Protein AF-A0A0S2C7D1-F1 (afdb_monomer_lite)

Sequence (173 aa):
FVIGHLKGASANWWNHRHFQHHAKPNIFSKDPDVNMLHAFVLGDSQPVEYGKKKLKYMPYNHQHQYFFLIGPPMLIPVYFHIQIMHTMISRRDWVDFAWSMSYYLRYFTMYIPFYGFLGSIVLISFVRFLESHWFVWVTQMNHIPMDIDREKHRDWLSMQLAATCNVEQSAFN

Secondary structure (DSSP, 8-st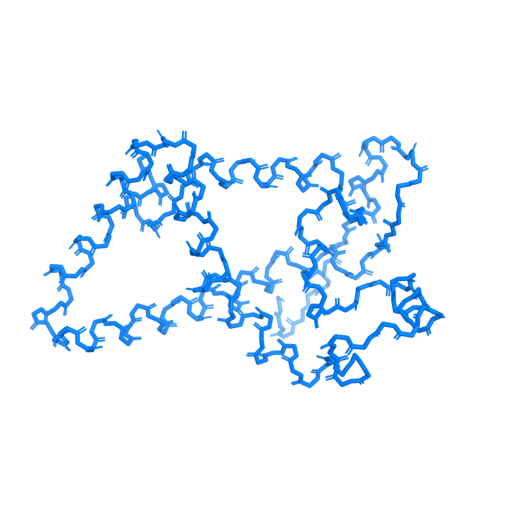ate):
-HHHHHHS--HHHHHHHHHHHHHSTTBTTT-TTS--TTT---TTHHHHHHHHHT--SS-GGGHHHHHHHHHHHHIIIIIIHHHHHHHHHHTT-HHHHHHHHHHHHHHHHHHHHHHHHHHHHHHHHHHHHHHHHHHHHHHHTTTTTS--BS-----HHHHHHHT--PPPP-TT-

Radius of gyration: 18.47 Å; chains: 1; bounding box: 46×35×42 Å

Structure (mmCIF, N/CA/C/O backbone):
data_AF-A0A0S2C7D1-F1
#
_entry.id   AF-A0A0S2C7D1-F1
#
loop_
_atom_site.group_PDB
_atom_site.id
_atom_site.type_symbol
_atom_site.label_atom_id
_atom_site.label_alt_id
_atom_site.label_comp_id
_atom_site.label_asym_id
_atom_site.label_entity_id
_atom_site.label_seq_id
_atom_site.pdbx_PDB_ins_code
_atom_site.Cartn_x
_atom_site.Cartn_y
_atom_site.Cartn_z
_atom_site.occupancy
_atom_site.B_iso_or_equiv
_atom_site.auth_seq_id
_atom_site.auth_comp_id
_atom_site.auth_asym_id
_atom_site.auth_atom_id
_atom_site.pdbx_PDB_model_num
ATOM 1 N N . PHE A 1 1 ? 0.447 10.156 16.649 1.00 88.69 1 PHE A N 1
ATOM 2 C CA . PHE A 1 1 ? -0.966 10.258 17.078 1.00 88.69 1 PHE A CA 1
ATOM 3 C C . PHE A 1 1 ? -1.946 10.083 15.917 1.00 88.69 1 PHE A C 1
ATOM 5 O O . PHE A 1 1 ? -2.545 9.025 15.861 1.00 88.69 1 PHE A O 1
ATOM 12 N N . VAL A 1 2 ? -2.088 11.038 14.981 1.00 94.06 2 VAL A N 1
ATOM 13 C CA . VAL A 1 2 ? -3.166 11.056 13.956 1.00 94.06 2 VAL A CA 1
ATOM 14 C C . VAL A 1 2 ? -3.318 9.732 13.190 1.00 94.06 2 VAL A C 1
ATOM 16 O O . VAL A 1 2 ? -4.343 9.072 13.319 1.00 94.06 2 VAL A O 1
ATOM 19 N N . ILE A 1 3 ? -2.296 9.297 12.447 1.00 94.06 3 ILE A N 1
ATOM 20 C CA . ILE A 1 3 ? -2.362 8.051 11.659 1.00 94.06 3 ILE A CA 1
ATOM 21 C C . ILE A 1 3 ? -2.488 6.789 12.535 1.00 94.06 3 ILE A C 1
ATOM 23 O O . ILE A 1 3 ? -3.226 5.867 12.193 1.00 94.06 3 ILE A O 1
ATOM 27 N N . GLY A 1 4 ? -1.849 6.775 13.707 1.00 95.50 4 GLY A N 1
ATOM 28 C CA . GLY A 1 4 ? -1.942 5.670 14.664 1.00 95.50 4 GLY A CA 1
ATOM 29 C C . GLY A 1 4 ? -3.346 5.512 15.229 1.00 95.50 4 GLY A C 1
ATOM 30 O O . GLY A 1 4 ? -3.978 4.482 15.034 1.00 95.50 4 GLY A O 1
ATOM 31 N N . HIS A 1 5 ? -3.866 6.556 15.867 1.00 96.12 5 HIS A N 1
ATOM 32 C CA . HIS A 1 5 ? -5.141 6.519 16.577 1.00 96.12 5 HIS A CA 1
ATOM 33 C C . HIS A 1 5 ? -6.359 6.511 15.640 1.00 96.12 5 HIS A C 1
ATOM 35 O O . HIS A 1 5 ? -7.379 5.899 15.955 1.00 96.12 5 HIS A O 1
ATOM 41 N N . LEU A 1 6 ? -6.279 7.175 14.480 1.00 95.25 6 LEU A N 1
ATOM 42 C CA . LEU A 1 6 ? -7.416 7.269 13.558 1.00 95.25 6 LEU A CA 1
ATOM 43 C C . LEU A 1 6 ? -7.440 6.167 12.498 1.00 95.25 6 LEU A C 1
ATOM 45 O O . LEU A 1 6 ? -8.529 5.815 12.051 1.00 95.25 6 LEU A O 1
ATOM 49 N N . LYS A 1 7 ? -6.282 5.612 12.114 1.00 94.25 7 LYS A N 1
ATOM 50 C CA . LYS A 1 7 ? -6.179 4.616 11.034 1.00 94.25 7 LYS A CA 1
ATOM 51 C C . LYS A 1 7 ? -5.584 3.276 11.472 1.00 94.25 7 LYS A C 1
ATOM 53 O O . LYS A 1 7 ? -5.738 2.311 10.728 1.00 94.25 7 LYS A O 1
ATOM 58 N N . GLY A 1 8 ? -4.965 3.175 12.649 1.00 95.25 8 GLY A N 1
ATOM 59 C CA . GLY A 1 8 ? -4.334 1.933 13.107 1.00 95.25 8 GLY A CA 1
ATOM 60 C C . GLY A 1 8 ? -3.022 1.620 12.383 1.00 95.25 8 GLY A C 1
ATOM 61 O O . GLY A 1 8 ? -2.684 0.449 12.215 1.00 95.25 8 GLY A O 1
ATOM 62 N N . ALA A 1 9 ? -2.312 2.649 11.903 1.00 95.62 9 ALA A N 1
ATOM 63 C CA . ALA A 1 9 ? -1.068 2.520 11.138 1.00 95.62 9 ALA A CA 1
ATOM 64 C C . ALA A 1 9 ? 0.080 3.351 11.744 1.00 95.62 9 ALA A C 1
ATOM 66 O O . ALA A 1 9 ? -0.152 4.288 12.504 1.00 95.62 9 ALA A O 1
ATOM 67 N N . SER A 1 10 ? 1.329 3.022 11.407 1.00 96.75 10 SER A N 1
ATOM 68 C CA . SER A 1 10 ? 2.516 3.736 11.905 1.00 96.75 10 SER A CA 1
ATOM 69 C C . SER A 1 10 ? 2.902 4.902 10.994 1.00 96.75 10 SER A C 1
ATOM 71 O O . SER A 1 10 ? 3.014 4.737 9.777 1.00 96.75 10 SER A O 1
ATOM 73 N N . ALA A 1 11 ? 3.155 6.070 11.595 1.00 95.44 11 ALA A N 1
ATOM 74 C CA . ALA A 1 11 ? 3.684 7.234 10.885 1.00 95.44 11 ALA A CA 1
ATOM 75 C C . ALA A 1 11 ? 5.127 6.983 10.445 1.00 95.44 11 ALA A C 1
ATOM 77 O O . ALA A 1 11 ? 5.489 7.283 9.309 1.00 95.44 11 ALA A O 1
ATOM 78 N N . ASN A 1 12 ? 5.932 6.393 11.334 1.00 95.50 12 ASN A N 1
ATOM 79 C CA . ASN A 1 12 ? 7.332 6.084 11.061 1.00 95.50 12 ASN A CA 1
ATOM 80 C C . ASN A 1 12 ? 7.472 5.097 9.900 1.00 95.50 12 ASN A C 1
ATOM 82 O O . ASN A 1 12 ? 8.266 5.330 8.989 1.00 95.50 12 ASN A O 1
ATOM 86 N N . TRP A 1 13 ? 6.675 4.023 9.897 1.00 96.56 13 TRP A N 1
ATOM 87 C CA . TRP A 1 13 ? 6.667 3.052 8.803 1.00 96.56 13 TRP A CA 1
ATOM 88 C C . TRP A 1 13 ? 6.243 3.692 7.478 1.00 96.56 13 TRP A C 1
ATOM 90 O O . TRP A 1 13 ? 6.923 3.499 6.469 1.00 96.56 13 TRP A O 1
ATOM 100 N N . TRP A 1 14 ? 5.161 4.482 7.489 1.00 96.00 14 TRP A N 1
ATOM 101 C CA . TRP A 1 14 ? 4.659 5.150 6.288 1.00 96.00 14 TRP A CA 1
ATOM 102 C C . TRP A 1 14 ? 5.703 6.098 5.701 1.00 96.00 14 TRP A C 1
ATOM 104 O O . TRP A 1 14 ? 6.060 5.963 4.535 1.00 96.00 14 TRP A O 1
ATOM 114 N N . ASN A 1 15 ? 6.252 6.996 6.522 1.00 96.00 15 ASN A N 1
ATOM 115 C CA . ASN A 1 15 ? 7.272 7.947 6.091 1.00 96.00 15 ASN A CA 1
ATOM 116 C C . ASN A 1 15 ? 8.507 7.227 5.547 1.00 96.00 15 ASN A C 1
ATOM 118 O O . ASN A 1 15 ? 9.013 7.589 4.493 1.00 96.00 15 ASN A O 1
ATOM 122 N N . HIS A 1 16 ? 8.969 6.170 6.219 1.00 95.50 16 HIS A N 1
ATOM 123 C CA . HIS A 1 16 ? 10.121 5.400 5.760 1.00 95.50 16 HIS A CA 1
ATOM 124 C C . HIS A 1 16 ? 9.905 4.791 4.369 1.00 95.50 16 HIS A C 1
ATOM 126 O O . HIS A 1 16 ? 10.736 4.992 3.486 1.00 95.50 16 HIS A O 1
ATOM 132 N N . ARG A 1 17 ? 8.790 4.078 4.164 1.00 95.06 17 ARG A N 1
ATOM 133 C CA . ARG A 1 17 ? 8.453 3.463 2.871 1.00 95.06 17 ARG A CA 1
ATOM 134 C C . ARG A 1 17 ? 8.258 4.523 1.787 1.00 95.06 17 ARG A C 1
ATOM 136 O O . ARG A 1 17 ? 8.826 4.410 0.708 1.00 95.06 17 ARG A O 1
ATOM 143 N N . HIS A 1 18 ? 7.491 5.565 2.087 1.00 95.31 18 HIS A N 1
ATOM 144 C CA . HIS A 1 18 ? 7.160 6.613 1.129 1.00 95.31 18 HIS A CA 1
ATOM 145 C C . HIS A 1 18 ? 8.398 7.416 0.702 1.00 95.31 18 HIS A C 1
ATOM 147 O O . HIS A 1 18 ? 8.591 7.685 -0.482 1.00 95.31 18 HIS A O 1
ATOM 153 N N . PHE A 1 19 ? 9.301 7.732 1.636 1.00 96.94 19 PHE A N 1
ATOM 154 C CA . PHE A 1 19 ? 10.574 8.372 1.300 1.00 96.94 19 PHE A CA 1
ATOM 155 C C . PHE A 1 19 ? 11.490 7.458 0.485 1.00 96.94 19 PHE A C 1
ATOM 157 O O . PHE A 1 19 ? 12.204 7.953 -0.380 1.00 96.94 19 PHE A O 1
ATOM 164 N N . GLN A 1 20 ? 11.470 6.141 0.715 1.00 95.69 20 GLN A N 1
ATOM 165 C CA . GLN A 1 20 ? 12.216 5.197 -0.124 1.00 95.69 20 GLN A CA 1
ATOM 166 C C . GLN A 1 20 ? 11.698 5.179 -1.563 1.00 95.69 20 GLN A C 1
ATOM 168 O O . GLN A 1 20 ? 12.506 5.279 -2.486 1.00 95.69 20 GLN A O 1
ATOM 173 N N . HIS A 1 21 ? 10.377 5.127 -1.745 1.00 95.50 21 HIS A N 1
ATOM 174 C CA . HIS A 1 21 ? 9.748 5.228 -3.061 1.00 95.50 21 HIS A CA 1
ATOM 175 C C . HIS A 1 21 ? 10.178 6.519 -3.780 1.00 95.50 21 HIS A C 1
ATOM 177 O O . HIS A 1 21 ? 10.757 6.466 -4.863 1.00 95.50 21 HIS A O 1
ATOM 183 N N . HIS A 1 22 ? 10.048 7.681 -3.132 1.00 94.62 22 HIS A N 1
ATOM 184 C CA . HIS A 1 22 ? 10.434 8.961 -3.742 1.00 94.62 22 HIS A CA 1
ATOM 185 C C . HIS A 1 22 ? 11.946 9.201 -3.846 1.00 94.62 22 HIS A C 1
ATOM 187 O O . HIS A 1 22 ? 12.376 10.087 -4.584 1.00 94.62 22 HIS A O 1
ATOM 193 N N . ALA A 1 23 ? 12.787 8.428 -3.160 1.00 95.88 23 ALA A N 1
ATOM 194 C CA . ALA A 1 23 ? 14.233 8.521 -3.335 1.00 95.88 23 ALA A CA 1
ATOM 195 C C . ALA A 1 23 ? 14.677 7.948 -4.690 1.00 95.88 23 ALA A C 1
ATOM 197 O O . ALA A 1 23 ? 15.557 8.519 -5.340 1.00 95.88 23 ALA A O 1
ATOM 198 N N . LYS A 1 24 ? 14.092 6.819 -5.111 1.00 95.56 24 LYS A N 1
ATOM 199 C CA . LYS A 1 24 ? 14.467 6.091 -6.333 1.00 95.56 24 LYS A CA 1
ATOM 200 C C . LYS A 1 24 ? 13.247 5.401 -6.975 1.00 95.56 24 LYS A C 1
ATOM 202 O O . LYS A 1 24 ? 13.251 4.173 -7.025 1.00 95.56 24 LYS A O 1
ATOM 207 N N . PRO A 1 25 ? 12.247 6.151 -7.475 1.00 95.25 25 PRO A N 1
ATOM 208 C CA . PRO A 1 25 ? 10.998 5.574 -7.978 1.00 95.25 25 PRO A CA 1
ATOM 209 C C . PRO A 1 25 ? 11.228 4.692 -9.208 1.00 95.25 25 PRO A C 1
ATOM 211 O O . PRO A 1 25 ? 12.153 4.939 -9.985 1.00 95.25 25 PRO A O 1
ATOM 214 N N . ASN A 1 26 ? 10.388 3.671 -9.377 1.00 95.69 26 ASN A N 1
ATOM 215 C CA . ASN A 1 26 ? 10.389 2.714 -10.486 1.00 95.69 26 ASN A CA 1
ATOM 216 C C . ASN A 1 26 ? 11.725 1.980 -10.725 1.00 95.69 26 ASN A C 1
ATOM 218 O O . ASN A 1 26 ? 11.973 1.448 -11.809 1.00 95.69 26 ASN A O 1
ATOM 222 N N . ILE A 1 27 ? 12.592 1.901 -9.711 1.00 96.06 27 ILE A N 1
ATOM 223 C CA . ILE A 1 27 ? 13.837 1.133 -9.795 1.00 96.06 27 ILE A CA 1
ATOM 224 C C . ILE A 1 27 ? 13.710 -0.183 -9.036 1.00 96.06 27 ILE A C 1
ATOM 226 O O . ILE A 1 27 ? 13.540 -0.196 -7.812 1.00 96.06 27 ILE A O 1
ATOM 230 N N . PHE A 1 28 ? 13.890 -1.306 -9.739 1.00 95.25 28 PHE A N 1
ATOM 231 C CA . PHE A 1 28 ? 13.871 -2.628 -9.112 1.00 95.25 28 PHE A CA 1
ATOM 232 C C . PHE A 1 28 ? 14.845 -2.717 -7.931 1.00 95.25 28 PHE A C 1
ATOM 234 O O . PHE A 1 28 ? 15.975 -2.224 -7.982 1.00 95.25 28 PHE A O 1
ATOM 241 N N . SER A 1 29 ? 14.397 -3.383 -6.864 1.00 92.12 29 SER A N 1
ATOM 242 C CA . SER A 1 29 ? 15.123 -3.575 -5.599 1.00 92.12 29 SER A CA 1
ATOM 243 C C . SER A 1 29 ? 15.392 -2.308 -4.775 1.00 92.12 29 SER A C 1
ATOM 245 O O . SER A 1 29 ? 15.917 -2.434 -3.670 1.00 92.12 29 SER A O 1
ATOM 247 N N . LYS A 1 30 ? 15.053 -1.110 -5.271 1.00 94.94 30 LYS A N 1
ATOM 248 C CA . LYS A 1 30 ? 15.200 0.157 -4.533 1.00 94.94 30 LYS A CA 1
ATOM 249 C C . LYS A 1 30 ? 13.855 0.770 -4.176 1.00 94.94 30 LYS A C 1
ATOM 251 O O . LYS A 1 30 ? 13.685 1.219 -3.048 1.00 94.94 30 LYS A O 1
ATOM 256 N N . ASP A 1 31 ? 12.923 0.757 -5.121 1.00 95.81 31 ASP A N 1
ATOM 257 C CA . ASP A 1 31 ? 11.556 1.199 -4.902 1.00 95.81 31 ASP A CA 1
ATOM 258 C C . ASP A 1 31 ? 10.718 0.045 -4.314 1.00 95.81 31 ASP A C 1
ATOM 260 O O . ASP A 1 31 ? 10.587 -1.010 -4.952 1.00 95.81 31 ASP A O 1
ATOM 264 N N . PRO A 1 32 ? 10.178 0.198 -3.089 1.00 94.56 32 PRO A N 1
ATOM 265 C CA . PRO A 1 32 ? 9.352 -0.826 -2.461 1.00 94.56 32 PRO A CA 1
ATOM 266 C C . PRO A 1 32 ? 8.014 -1.059 -3.176 1.00 94.56 32 PRO A C 1
ATOM 268 O O . PRO A 1 32 ? 7.426 -2.123 -2.976 1.00 94.56 32 PRO A O 1
ATOM 271 N N . ASP A 1 33 ? 7.540 -0.115 -3.992 1.00 93.81 33 ASP A N 1
ATOM 272 C CA . ASP A 1 33 ? 6.213 -0.177 -4.612 1.00 93.81 33 ASP A CA 1
ATOM 273 C C . ASP A 1 33 ? 6.215 -0.974 -5.929 1.00 93.81 33 ASP A C 1
ATOM 275 O O . ASP A 1 33 ? 5.190 -1.518 -6.322 1.00 93.81 33 ASP A O 1
ATOM 279 N N . VAL A 1 34 ? 7.386 -1.179 -6.548 1.00 94.31 34 VAL A N 1
ATOM 280 C CA . VAL A 1 34 ? 7.559 -2.073 -7.716 1.00 94.31 34 VAL A CA 1
ATOM 281 C C . VAL A 1 34 ? 8.212 -3.417 -7.359 1.00 94.31 34 VAL A C 1
ATOM 283 O O . VAL A 1 34 ? 8.514 -4.237 -8.232 1.00 94.31 34 VAL A O 1
ATOM 286 N N . ASN A 1 35 ? 8.443 -3.678 -6.067 1.00 91.25 35 ASN A N 1
ATOM 287 C CA . ASN A 1 35 ? 9.014 -4.934 -5.582 1.00 91.25 35 ASN A CA 1
ATOM 288 C C . ASN A 1 35 ? 7.922 -5.911 -5.108 1.00 91.25 35 ASN A C 1
ATOM 290 O O . ASN A 1 35 ? 7.633 -6.045 -3.920 1.00 91.25 35 ASN A O 1
ATOM 294 N N . MET A 1 36 ? 7.336 -6.634 -6.063 1.00 90.88 36 MET A N 1
ATOM 295 C CA . MET A 1 36 ? 6.097 -7.406 -5.883 1.00 90.88 36 MET A CA 1
ATOM 296 C C . MET A 1 36 ? 6.257 -8.793 -5.235 1.00 90.88 36 MET A C 1
ATOM 298 O O . MET A 1 36 ? 5.413 -9.661 -5.450 1.00 90.88 36 MET A O 1
ATOM 302 N N . LEU A 1 37 ? 7.336 -9.054 -4.484 1.00 89.00 37 LEU A N 1
ATOM 303 C CA . LEU A 1 37 ? 7.590 -10.344 -3.808 1.00 89.00 37 LEU A CA 1
ATOM 304 C C . LEU A 1 37 ? 7.394 -11.585 -4.707 1.00 89.00 37 LEU A C 1
ATOM 306 O O . LEU A 1 37 ? 6.861 -12.603 -4.272 1.00 89.00 37 LEU A O 1
ATOM 310 N N . HIS A 1 38 ? 7.785 -11.492 -5.980 1.00 92.44 38 HIS A N 1
ATOM 311 C CA . HIS A 1 38 ? 7.576 -12.522 -7.011 1.00 92.44 38 HIS A CA 1
ATOM 312 C C . HIS A 1 38 ? 6.109 -12.855 -7.350 1.00 92.44 38 HIS A C 1
ATOM 314 O O . HIS A 1 38 ? 5.887 -13.719 -8.200 1.00 92.44 38 HIS A O 1
ATOM 320 N N . ALA A 1 39 ? 5.115 -12.184 -6.753 1.00 93.62 39 ALA A N 1
ATOM 321 C CA . ALA A 1 39 ? 3.697 -12.389 -7.059 1.00 93.62 39 ALA A CA 1
ATOM 322 C C . ALA A 1 39 ? 3.335 -11.893 -8.470 1.00 93.62 39 ALA A C 1
ATOM 324 O O . ALA A 1 39 ? 2.534 -12.513 -9.176 1.00 93.62 39 ALA A O 1
ATOM 325 N N . PHE A 1 40 ? 3.981 -10.806 -8.892 1.00 94.81 40 PHE A N 1
ATOM 326 C CA . PHE A 1 40 ? 3.806 -10.171 -10.194 1.00 94.81 40 PHE A CA 1
ATOM 327 C C . PHE A 1 40 ? 5.159 -9.893 -10.837 1.00 94.81 40 PHE A C 1
ATOM 329 O O . PHE A 1 40 ? 6.164 -9.735 -10.137 1.00 94.81 40 PHE A O 1
ATOM 336 N N . VAL A 1 41 ? 5.158 -9.821 -12.166 1.00 95.56 41 VAL A N 1
ATOM 337 C CA . VAL A 1 41 ? 6.281 -9.288 -12.939 1.00 95.56 41 VAL A CA 1
ATOM 338 C C . VAL A 1 41 ? 5.846 -7.978 -13.589 1.00 95.56 41 VAL A C 1
ATOM 340 O O . VAL A 1 41 ? 4.804 -7.935 -14.243 1.00 95.56 41 VAL A O 1
ATOM 343 N N . LEU A 1 42 ? 6.620 -6.916 -13.371 1.00 95.25 42 LEU A N 1
ATOM 344 C CA . LEU A 1 42 ? 6.303 -5.546 -13.783 1.00 95.25 42 LEU A CA 1
ATOM 345 C C . LEU A 1 42 ? 7.264 -5.032 -14.860 1.00 95.25 42 LEU A C 1
ATOM 347 O O .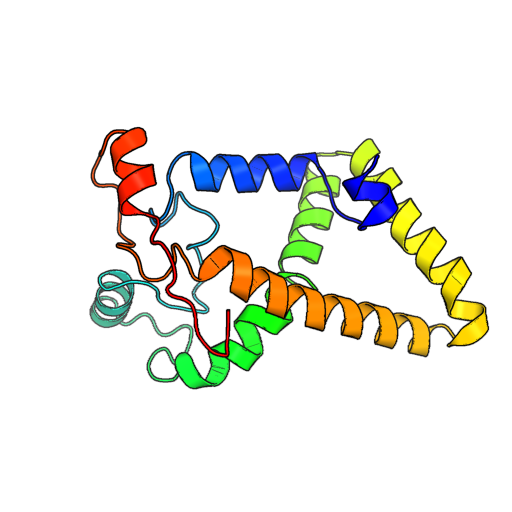 LEU A 1 42 ? 8.409 -5.480 -14.941 1.00 95.25 42 LEU A O 1
ATOM 351 N N . GLY A 1 43 ? 6.802 -4.058 -15.646 1.00 94.25 43 GLY A N 1
ATOM 352 C CA . GLY A 1 43 ? 7.570 -3.455 -16.736 1.00 94.25 43 GLY A CA 1
ATOM 353 C C . GLY A 1 43 ? 7.958 -4.451 -17.833 1.00 94.25 43 GLY A C 1
ATOM 354 O O . GLY A 1 43 ? 7.515 -5.602 -17.854 1.00 94.25 43 GLY A O 1
ATOM 355 N N . ASP A 1 44 ? 8.829 -4.011 -18.737 1.00 94.56 44 ASP A N 1
ATOM 356 C CA . ASP A 1 44 ? 9.231 -4.818 -19.894 1.00 94.56 44 ASP A CA 1
ATOM 357 C C . ASP A 1 44 ? 10.430 -5.731 -19.596 1.00 94.56 44 ASP A C 1
ATOM 359 O O . ASP A 1 44 ? 10.567 -6.811 -20.178 1.00 94.56 44 ASP A O 1
ATOM 363 N N . SER A 1 45 ? 11.314 -5.337 -18.671 1.00 94.31 45 SER A N 1
ATOM 364 C CA . SER A 1 45 ? 12.573 -6.056 -18.441 1.00 94.31 45 SER A CA 1
ATOM 365 C C . SER A 1 45 ? 12.429 -7.259 -17.498 1.00 94.31 45 SER A C 1
ATOM 367 O O . SER A 1 45 ? 13.023 -8.315 -17.750 1.00 94.31 45 SER A O 1
ATOM 369 N N . GLN A 1 46 ? 11.606 -7.163 -16.447 1.00 95.31 46 GLN A N 1
ATOM 370 C CA . GLN A 1 46 ? 11.460 -8.230 -15.447 1.00 95.31 46 GLN A CA 1
ATOM 371 C C . GLN A 1 46 ? 10.808 -9.514 -15.993 1.00 95.31 46 GLN A C 1
ATOM 373 O O . GLN A 1 46 ? 11.353 -10.591 -15.723 1.00 95.31 46 GLN A O 1
ATOM 378 N N . PRO A 1 47 ? 9.717 -9.475 -16.788 1.00 95.19 47 PRO A N 1
ATOM 379 C CA . PRO A 1 47 ? 9.133 -10.689 -17.364 1.00 95.19 47 PRO A CA 1
ATOM 380 C C . PRO A 1 47 ? 10.126 -11.446 -18.259 1.00 95.19 47 PRO A C 1
ATOM 382 O O . PRO A 1 47 ? 10.225 -12.675 -18.189 1.00 95.19 47 PRO A O 1
ATOM 385 N N . VAL A 1 48 ? 10.922 -10.718 -19.053 1.00 95.62 48 VAL A N 1
ATOM 386 C CA . VAL A 1 48 ? 11.968 -11.294 -19.913 1.00 95.62 48 VAL A CA 1
ATOM 387 C C . VAL A 1 48 ? 13.072 -11.938 -19.076 1.00 95.62 48 VAL A C 1
ATOM 389 O O . VAL A 1 48 ? 13.515 -13.047 -19.386 1.00 95.62 48 VAL A O 1
ATOM 392 N N . GLU A 1 49 ? 13.515 -11.277 -18.002 1.00 95.00 49 GLU A N 1
ATOM 393 C CA . GLU A 1 49 ? 14.512 -11.829 -17.082 1.00 95.00 49 GLU A CA 1
ATOM 394 C C . GLU A 1 49 ? 14.026 -13.142 -16.449 1.00 95.00 49 GLU A C 1
ATOM 396 O O . GLU A 1 49 ? 14.762 -14.133 -16.445 1.00 95.00 49 GLU A O 1
ATOM 401 N N . TYR A 1 50 ? 12.784 -13.173 -15.960 1.00 96.19 50 TYR A N 1
ATOM 402 C CA . TYR A 1 50 ? 12.190 -14.366 -15.351 1.00 96.19 50 TYR A CA 1
ATOM 403 C C . TYR A 1 50 ? 12.067 -15.505 -16.361 1.00 96.19 50 TYR A C 1
ATOM 405 O O . TYR A 1 50 ? 12.416 -16.643 -16.040 1.00 96.19 50 TYR A O 1
ATOM 413 N N . GLY A 1 51 ? 11.656 -15.198 -17.597 1.00 95.81 51 GLY A N 1
ATOM 414 C CA . GLY A 1 51 ? 11.594 -16.160 -18.695 1.00 95.81 51 GLY A CA 1
ATOM 415 C C . GLY A 1 51 ? 12.959 -16.768 -19.024 1.00 95.81 51 GLY A C 1
ATOM 416 O O . GLY A 1 51 ? 13.100 -17.992 -19.044 1.00 95.81 51 GLY A O 1
ATOM 417 N N . LYS A 1 52 ? 13.995 -15.933 -19.199 1.00 97.38 52 LYS A N 1
ATOM 418 C CA . LYS A 1 52 ? 15.373 -16.387 -19.474 1.00 97.3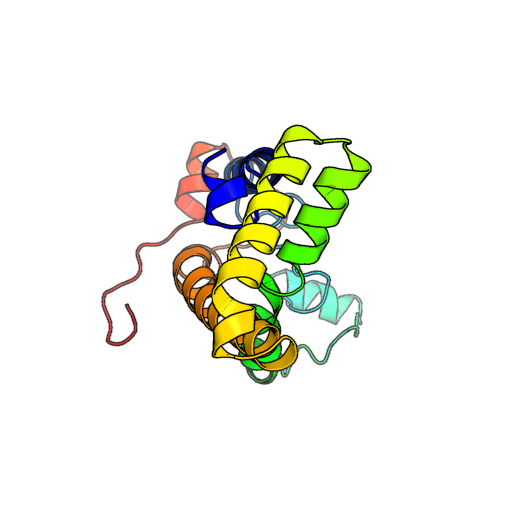8 52 LYS A CA 1
ATOM 419 C C . LYS A 1 52 ? 15.935 -17.251 -18.345 1.00 97.38 52 LYS A C 1
ATOM 421 O O . LYS A 1 52 ? 16.553 -18.279 -18.608 1.00 97.38 52 LYS A O 1
ATOM 426 N N . LYS A 1 53 ? 15.693 -16.855 -17.093 1.00 97.00 53 LYS A N 1
ATOM 427 C CA . LYS A 1 53 ? 16.126 -17.592 -15.895 1.00 97.00 53 LYS A CA 1
ATOM 428 C C . LYS A 1 53 ? 15.235 -18.789 -15.551 1.00 97.00 53 LYS A C 1
ATOM 430 O O . LYS A 1 53 ? 15.555 -19.522 -14.621 1.00 97.00 53 LYS A O 1
ATOM 435 N N . LYS A 1 54 ? 14.134 -18.997 -16.283 1.00 95.38 54 LYS A N 1
ATOM 436 C CA . LYS A 1 54 ? 13.127 -20.037 -16.023 1.00 95.38 54 LYS A CA 1
ATOM 437 C C . LYS A 1 54 ? 12.576 -19.996 -14.586 1.00 95.38 54 LYS A C 1
ATOM 439 O O . LYS A 1 54 ? 12.293 -21.043 -14.007 1.00 95.38 54 LYS A O 1
ATOM 444 N N . LEU A 1 55 ? 12.410 -18.799 -14.015 1.00 95.81 55 LEU A N 1
ATOM 445 C CA . LEU A 1 55 ? 11.817 -18.608 -12.686 1.00 95.81 55 LEU A CA 1
ATOM 446 C C . LEU A 1 55 ? 10.297 -18.791 -12.768 1.00 95.81 55 LEU A C 1
ATOM 448 O O . LEU A 1 55 ? 9.634 -18.111 -13.549 1.00 95.81 55 LEU A O 1
ATOM 452 N N . LYS A 1 56 ? 9.743 -19.711 -11.971 1.00 92.50 56 LYS A N 1
ATOM 453 C CA . LYS A 1 56 ? 8.330 -20.129 -12.042 1.00 92.50 56 LYS A CA 1
ATOM 454 C C . LYS A 1 56 ? 7.644 -20.119 -10.671 1.00 92.50 56 LYS A C 1
ATOM 456 O O . LYS A 1 56 ? 7.075 -21.125 -10.265 1.00 92.50 56 LYS A O 1
ATOM 461 N N . TYR A 1 57 ? 7.723 -19.006 -9.942 1.00 95.69 57 TYR A N 1
ATOM 462 C CA . TYR A 1 57 ? 7.051 -18.892 -8.639 1.00 95.69 57 TYR A CA 1
ATOM 463 C C . TYR A 1 57 ? 5.526 -18.772 -8.774 1.00 95.69 57 TYR A C 1
ATOM 465 O O . TYR A 1 57 ? 4.801 -19.297 -7.938 1.00 95.69 57 TYR A O 1
ATOM 473 N N . MET A 1 58 ? 5.050 -18.108 -9.833 1.00 95.69 58 MET A N 1
ATOM 474 C CA . MET A 1 58 ? 3.631 -17.881 -10.130 1.00 95.69 58 MET A CA 1
ATOM 475 C C . MET A 1 58 ? 3.343 -18.082 -11.629 1.00 95.69 58 MET A C 1
ATOM 477 O O . MET A 1 58 ? 4.271 -18.011 -12.444 1.00 95.69 58 MET A O 1
ATOM 481 N N . PRO A 1 59 ? 2.077 -18.316 -12.030 1.00 95.25 59 PRO A N 1
ATOM 482 C CA . PRO A 1 59 ? 1.690 -18.427 -13.436 1.00 95.25 59 PRO A CA 1
ATOM 483 C C . PRO A 1 59 ? 1.641 -17.043 -14.109 1.00 95.25 59 PRO A C 1
ATOM 485 O O . PRO A 1 59 ? 0.570 -16.515 -14.396 1.00 95.25 59 PRO A O 1
ATOM 488 N N . TYR A 1 60 ? 2.805 -16.436 -14.363 1.00 95.62 60 TYR A N 1
ATOM 489 C CA . TYR A 1 60 ? 2.923 -15.042 -14.823 1.00 95.62 60 TYR A CA 1
ATOM 490 C C . TYR A 1 60 ? 2.170 -14.724 -16.121 1.00 95.62 60 TYR A C 1
ATOM 492 O O . TYR A 1 60 ? 1.689 -13.609 -16.297 1.00 95.62 60 TYR A O 1
ATOM 500 N N . ASN A 1 61 ? 1.995 -15.697 -17.017 1.00 94.00 61 ASN A N 1
ATOM 501 C CA . ASN A 1 61 ? 1.190 -15.538 -18.232 1.00 94.00 61 ASN A CA 1
ATOM 502 C C . ASN A 1 61 ? -0.309 -15.301 -17.937 1.00 94.00 61 ASN A C 1
ATOM 504 O O . ASN A 1 61 ? -1.025 -14.753 -18.772 1.00 94.00 61 ASN A O 1
ATOM 508 N N . HIS A 1 62 ? -0.769 -15.659 -16.737 1.00 95.12 62 HIS A N 1
ATOM 509 C CA . HIS A 1 62 ? -2.123 -15.435 -16.235 1.00 95.12 62 HIS A CA 1
ATOM 510 C C . HIS A 1 62 ? -2.195 -14.321 -15.179 1.00 95.12 62 HIS A C 1
ATOM 512 O O . HIS A 1 62 ? -3.220 -14.185 -14.515 1.00 95.12 62 HIS A O 1
ATOM 518 N N . GLN A 1 63 ? -1.152 -13.492 -15.017 1.00 95.19 63 GLN A N 1
ATOM 519 C CA . GLN A 1 63 ? -1.129 -12.474 -13.956 1.00 95.19 63 GLN A CA 1
ATOM 520 C C . GLN A 1 63 ? -2.288 -11.482 -14.002 1.00 95.19 63 GLN A C 1
ATOM 522 O O . GLN A 1 63 ? -2.800 -11.093 -12.958 1.00 95.19 63 GLN A O 1
ATOM 527 N N . HIS A 1 64 ? -2.784 -11.163 -15.197 1.00 92.25 64 HIS A N 1
ATOM 528 C CA . HIS A 1 64 ? -3.969 -10.329 -15.387 1.00 92.25 64 HIS A CA 1
ATOM 529 C C . HIS A 1 64 ? -5.249 -10.934 -14.774 1.00 92.25 64 HIS A C 1
ATOM 531 O O . HIS A 1 64 ? -6.147 -10.192 -14.394 1.00 92.25 64 HIS A O 1
ATOM 537 N N . GLN A 1 65 ? -5.334 -12.264 -14.644 1.00 94.12 65 GLN A N 1
ATOM 538 C CA . GLN A 1 65 ? -6.505 -12.960 -14.097 1.00 94.12 65 GLN A CA 1
ATOM 539 C C . GLN A 1 65 ? -6.524 -12.932 -12.569 1.00 94.12 65 GLN A C 1
ATOM 541 O O . GLN A 1 65 ? -7.577 -12.755 -11.965 1.00 94.12 65 GLN A O 1
ATOM 546 N N . TYR A 1 66 ? -5.360 -13.100 -11.935 1.00 94.31 66 TYR A N 1
ATOM 547 C CA . TYR A 1 66 ? -5.263 -13.127 -10.475 1.00 94.31 66 TYR A CA 1
ATOM 548 C C . TYR A 1 66 ? -4.864 -11.781 -9.862 1.00 94.31 66 TYR A C 1
ATOM 550 O O . TYR A 1 66 ? -4.929 -11.639 -8.643 1.00 94.31 66 TYR A O 1
ATOM 558 N N . PHE A 1 67 ? -4.493 -10.776 -10.665 1.00 91.69 67 PHE A N 1
ATOM 559 C CA . PHE A 1 67 ? -4.138 -9.445 -10.169 1.00 91.69 67 PHE A CA 1
ATOM 560 C C . PHE A 1 67 ? -5.236 -8.859 -9.288 1.00 91.69 67 PHE A C 1
ATOM 562 O O . PHE A 1 67 ? -4.971 -8.555 -8.130 1.00 91.69 67 PHE A O 1
ATOM 569 N N . PHE A 1 68 ? -6.474 -8.796 -9.776 1.00 88.31 68 PHE A N 1
ATOM 570 C CA . PHE A 1 68 ? -7.596 -8.242 -9.011 1.00 88.31 68 PHE A CA 1
ATOM 571 C C . PHE A 1 68 ? -8.013 -9.101 -7.809 1.00 88.31 68 PHE A C 1
ATOM 573 O O . PHE A 1 68 ? -8.670 -8.599 -6.905 1.00 88.31 68 PHE A O 1
ATOM 580 N N . LEU A 1 69 ? -7.606 -10.372 -7.768 1.00 88.81 69 LEU A N 1
ATOM 581 C CA . LEU A 1 69 ? -7.888 -11.283 -6.655 1.00 88.81 69 LEU A CA 1
ATOM 582 C C . LEU A 1 69 ? -6.807 -11.260 -5.570 1.00 88.81 69 LEU A C 1
ATOM 584 O O . LEU A 1 69 ? -7.079 -11.657 -4.441 1.00 88.81 69 LEU A O 1
ATOM 588 N N . ILE A 1 70 ? -5.589 -10.820 -5.902 1.00 90.25 70 ILE A N 1
ATOM 589 C CA . ILE A 1 70 ? -4.439 -10.852 -4.991 1.00 90.25 70 ILE A CA 1
ATOM 590 C C . ILE A 1 70 ? -3.910 -9.445 -4.717 1.00 90.25 70 ILE A C 1
ATOM 592 O O . ILE A 1 70 ? -3.815 -9.062 -3.559 1.00 90.25 70 ILE A O 1
ATOM 596 N N . GLY A 1 71 ? -3.581 -8.664 -5.746 1.00 89.69 71 GLY A N 1
ATOM 597 C CA . GLY A 1 71 ? -2.907 -7.370 -5.612 1.00 89.69 71 GLY A CA 1
ATOM 598 C C . GLY A 1 71 ? -3.701 -6.372 -4.761 1.00 89.69 71 GLY A C 1
ATOM 599 O O . GLY A 1 71 ? -3.362 -6.179 -3.591 1.00 89.69 71 GLY A O 1
ATOM 600 N N . PRO A 1 72 ? -4.776 -5.764 -5.296 1.00 91.12 72 PRO A N 1
ATOM 601 C CA . PRO A 1 72 ? -5.610 -4.839 -4.540 1.00 91.12 72 PRO A CA 1
ATOM 602 C C . PRO A 1 72 ? -6.187 -5.414 -3.241 1.00 91.12 72 PRO A C 1
ATOM 604 O O . PRO A 1 72 ? -6.002 -4.776 -2.211 1.00 91.12 72 PRO A O 1
ATOM 607 N N . PRO A 1 73 ? -6.827 -6.598 -3.197 1.00 92.50 73 PRO A N 1
ATOM 608 C CA . PRO A 1 73 ? -7.494 -7.063 -1.981 1.00 92.50 73 PRO A CA 1
ATOM 609 C C . PRO A 1 73 ? -6.549 -7.438 -0.840 1.00 92.50 73 PRO A C 1
ATOM 611 O O . PRO A 1 73 ? -6.999 -7.424 0.299 1.00 92.50 73 PRO A O 1
ATOM 614 N N . MET A 1 74 ? -5.277 -7.766 -1.095 1.00 91.88 74 MET A N 1
ATOM 615 C CA . MET A 1 74 ? -4.352 -8.211 -0.041 1.00 91.88 74 MET A CA 1
ATOM 616 C C . MET A 1 74 ? -3.373 -7.124 0.415 1.00 91.88 74 MET A C 1
ATOM 618 O O . MET A 1 74 ? -2.768 -7.275 1.480 1.00 91.88 74 MET A O 1
ATOM 622 N N . LEU A 1 75 ? -3.207 -6.035 -0.348 1.00 93.62 75 LEU A N 1
ATOM 623 C CA . LEU A 1 75 ? -2.157 -5.045 -0.090 1.00 93.62 75 LEU A CA 1
ATOM 624 C C . LEU A 1 75 ? -2.274 -4.396 1.296 1.00 93.62 75 LEU A C 1
ATOM 626 O O . LEU A 1 75 ? -1.374 -4.545 2.117 1.00 93.62 75 LEU A O 1
ATOM 630 N N . ILE A 1 76 ? -3.372 -3.698 1.587 1.00 94.88 76 ILE A N 1
ATOM 631 C CA . ILE A 1 76 ? -3.589 -3.063 2.892 1.00 94.88 76 ILE A CA 1
ATOM 632 C C . ILE A 1 76 ? -3.960 -4.071 3.988 1.00 94.88 76 ILE A C 1
ATOM 634 O O . ILE A 1 76 ? -3.282 -4.079 5.022 1.00 94.88 76 ILE A O 1
ATOM 638 N N . PRO A 1 77 ? -5.009 -4.905 3.829 1.00 93.81 77 PRO A N 1
ATOM 639 C CA . PRO A 1 77 ? -5.532 -5.695 4.943 1.00 93.81 77 PRO A CA 1
ATOM 640 C C . PRO A 1 77 ? -4.578 -6.795 5.403 1.00 93.81 77 PRO A C 1
ATOM 642 O O . PRO A 1 77 ? -4.667 -7.213 6.554 1.00 93.81 77 PRO A O 1
ATOM 645 N N . VAL A 1 78 ? -3.668 -7.254 4.538 1.00 93.50 78 VAL A N 1
ATOM 646 C CA . VAL A 1 78 ? -2.737 -8.337 4.866 1.00 93.50 78 VAL A CA 1
ATOM 647 C C . VAL A 1 78 ? -1.298 -7.845 4.827 1.00 93.50 78 VAL A C 1
ATOM 649 O O . VAL A 1 78 ? -0.645 -7.792 5.866 1.00 93.50 78 VAL A O 1
ATOM 652 N N . TYR A 1 79 ? -0.790 -7.458 3.657 1.00 94.38 79 TYR A N 1
ATOM 653 C CA . TYR A 1 79 ? 0.641 -7.207 3.489 1.00 94.38 79 TYR A CA 1
ATOM 654 C C . TYR A 1 79 ? 1.138 -6.004 4.305 1.00 94.38 79 TYR A C 1
ATOM 656 O O . TYR A 1 79 ? 2.057 -6.144 5.116 1.00 94.38 79 TYR A O 1
ATOM 664 N N . PHE A 1 80 ? 0.512 -4.835 4.155 1.00 95.38 80 PHE A N 1
ATOM 665 C CA . PHE A 1 80 ? 0.878 -3.641 4.919 1.00 95.38 80 PHE A CA 1
ATOM 666 C C . PHE A 1 80 ? 0.555 -3.810 6.392 1.00 95.38 80 PHE A C 1
ATOM 668 O O . PHE A 1 80 ? 1.365 -3.412 7.220 1.00 95.38 80 PHE A O 1
ATOM 675 N N . HIS A 1 81 ? -0.573 -4.434 6.737 1.00 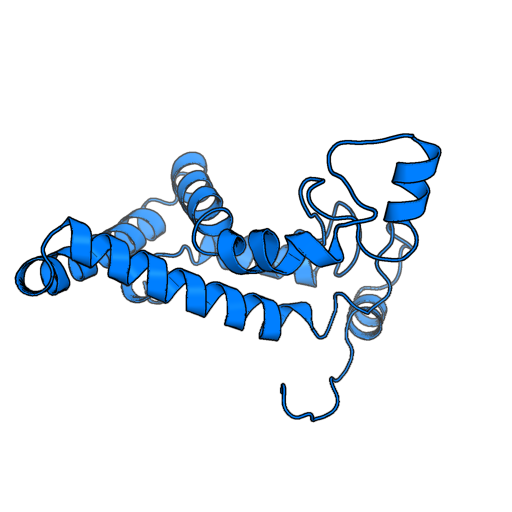95.06 81 HIS A N 1
ATOM 676 C CA . HIS A 1 81 ? -0.904 -4.698 8.133 1.00 95.06 81 HIS A CA 1
ATOM 677 C C . HIS A 1 81 ? 0.199 -5.514 8.831 1.00 95.06 81 HIS A C 1
ATOM 679 O O . HIS A 1 81 ? 0.710 -5.094 9.871 1.00 95.06 81 HIS A O 1
ATOM 685 N N . ILE A 1 82 ? 0.648 -6.617 8.220 1.00 95.62 82 ILE A N 1
ATOM 686 C CA . ILE A 1 82 ? 1.752 -7.435 8.743 1.00 95.62 82 ILE A CA 1
ATOM 687 C C . ILE A 1 82 ? 3.042 -6.618 8.824 1.00 95.62 82 ILE A C 1
ATOM 689 O O . ILE A 1 82 ? 3.702 -6.632 9.862 1.00 95.62 82 ILE A O 1
ATOM 693 N N . GLN A 1 83 ? 3.408 -5.888 7.766 1.00 95.75 83 GLN A N 1
ATOM 694 C CA . GLN A 1 83 ? 4.644 -5.105 7.768 1.00 95.75 83 GLN A CA 1
ATOM 695 C C . GLN A 1 83 ? 4.649 -4.001 8.821 1.00 95.75 83 GLN A C 1
ATOM 697 O O . GLN A 1 83 ? 5.645 -3.844 9.518 1.00 95.75 83 GLN A O 1
ATOM 702 N N . ILE A 1 84 ? 3.549 -3.265 8.964 1.00 96.62 84 ILE A N 1
ATOM 703 C CA . ILE A 1 84 ? 3.400 -2.208 9.963 1.00 96.62 84 ILE A CA 1
ATOM 704 C C . ILE A 1 84 ? 3.581 -2.798 11.362 1.00 96.62 84 ILE A C 1
ATOM 706 O O . ILE A 1 84 ? 4.402 -2.301 12.132 1.00 96.62 84 ILE A O 1
ATOM 710 N N . MET A 1 85 ? 2.873 -3.887 11.679 1.00 96.62 85 MET A N 1
ATOM 711 C CA . MET A 1 85 ? 2.969 -4.546 12.985 1.00 96.62 85 MET A CA 1
ATOM 712 C C . MET A 1 85 ? 4.379 -5.085 13.242 1.00 96.62 85 MET A C 1
ATOM 714 O O . MET A 1 85 ? 4.969 -4.810 14.288 1.00 96.62 85 MET A O 1
ATOM 718 N N . HIS A 1 86 ? 4.956 -5.784 12.264 1.00 96.69 86 HIS A N 1
ATOM 719 C CA . HIS A 1 86 ? 6.312 -6.312 12.345 1.00 96.69 86 HIS A CA 1
ATOM 720 C C . HIS A 1 86 ? 7.346 -5.199 12.549 1.00 96.69 86 HIS A C 1
ATOM 722 O O . HIS A 1 86 ? 8.217 -5.325 13.408 1.00 96.69 86 HIS A O 1
ATOM 728 N N . THR A 1 87 ? 7.268 -4.095 11.802 1.00 96.38 87 THR A N 1
ATOM 729 C CA . THR A 1 87 ? 8.195 -2.967 11.945 1.00 96.38 87 THR A CA 1
ATOM 730 C C . THR A 1 87 ? 8.056 -2.305 13.307 1.00 96.38 87 THR A C 1
ATOM 732 O O . THR A 1 87 ? 9.076 -2.117 13.963 1.00 96.38 87 THR A O 1
ATOM 735 N N . MET A 1 88 ? 6.832 -2.024 13.769 1.00 97.19 88 MET A N 1
ATOM 736 C CA . MET A 1 88 ? 6.631 -1.396 15.078 1.00 97.19 88 MET A CA 1
ATOM 737 C C . MET A 1 88 ? 7.212 -2.246 16.216 1.00 97.19 88 MET A C 1
ATOM 739 O O . MET A 1 88 ? 7.858 -1.712 17.114 1.00 97.19 88 MET A O 1
ATOM 743 N N . ILE A 1 89 ? 7.035 -3.571 16.157 1.00 97.00 89 ILE A N 1
ATOM 744 C CA . ILE A 1 89 ? 7.561 -4.501 17.166 1.00 97.00 89 ILE A CA 1
ATOM 745 C C . ILE A 1 89 ? 9.085 -4.640 17.050 1.00 97.00 89 ILE A C 1
ATOM 747 O O . ILE A 1 89 ? 9.799 -4.474 18.038 1.00 97.00 89 ILE A O 1
ATOM 751 N N . SER A 1 90 ? 9.605 -4.920 15.852 1.00 97.44 90 SER A N 1
ATOM 752 C CA . SER A 1 90 ? 11.040 -5.169 15.640 1.00 97.44 90 SER A CA 1
ATOM 753 C C . SER A 1 90 ? 11.905 -3.935 15.900 1.00 97.44 90 SER A C 1
ATOM 755 O O . SER A 1 90 ? 12.970 -4.053 16.506 1.00 97.44 90 SER A O 1
ATOM 757 N N . ARG A 1 91 ? 11.442 -2.745 15.496 1.00 96.06 91 ARG A N 1
ATOM 758 C CA . ARG A 1 91 ? 12.140 -1.470 15.732 1.00 96.06 91 ARG A CA 1
ATOM 759 C C . ARG A 1 91 ? 11.834 -0.846 17.091 1.00 96.06 91 ARG A C 1
ATOM 761 O O . ARG A 1 91 ? 12.456 0.154 17.433 1.00 96.06 91 ARG A O 1
ATOM 768 N N . ARG A 1 92 ? 10.951 -1.463 17.888 1.00 97.06 92 ARG A N 1
ATOM 769 C CA . ARG A 1 92 ? 10.525 -0.973 19.209 1.00 97.06 92 ARG A CA 1
ATOM 770 C C . ARG A 1 92 ? 9.894 0.424 19.144 1.00 97.06 92 ARG A C 1
ATOM 772 O O . ARG A 1 92 ? 10.083 1.238 20.047 1.00 97.06 92 ARG A O 1
ATOM 779 N N . ASP A 1 93 ? 9.106 0.690 18.102 1.00 96.12 93 ASP A N 1
ATOM 780 C CA . ASP A 1 93 ? 8.349 1.938 17.932 1.00 96.12 93 ASP A CA 1
ATOM 781 C C . ASP A 1 93 ? 7.102 1.936 18.840 1.00 96.12 93 ASP A C 1
ATOM 783 O O . ASP A 1 93 ? 5.957 1.957 18.382 1.00 96.12 93 ASP A O 1
ATOM 787 N N . TRP A 1 94 ? 7.312 1.885 20.159 1.00 97.00 94 TRP A N 1
ATOM 788 C CA . TRP A 1 94 ? 6.250 1.667 21.149 1.00 97.00 94 TRP A CA 1
ATOM 789 C C . TRP A 1 94 ? 5.172 2.749 21.151 1.00 97.00 94 TRP A C 1
ATOM 791 O O . TRP A 1 94 ? 4.012 2.456 21.428 1.00 97.00 94 TRP A O 1
ATOM 801 N N . VAL A 1 95 ? 5.536 3.989 20.822 1.00 97.06 95 VAL A N 1
ATOM 802 C CA . VAL A 1 95 ? 4.582 5.103 20.729 1.00 97.06 95 VAL A CA 1
ATOM 803 C C . VAL A 1 95 ? 3.609 4.870 19.569 1.00 97.06 95 VAL A C 1
ATOM 805 O O . VAL A 1 95 ? 2.396 4.961 19.755 1.00 97.06 95 VAL A O 1
ATOM 808 N N . ASP A 1 96 ? 4.118 4.518 18.387 1.00 96.56 96 ASP A N 1
ATOM 809 C CA . ASP A 1 96 ? 3.286 4.204 17.221 1.00 96.56 96 ASP A CA 1
ATOM 810 C C . ASP A 1 96 ? 2.456 2.940 17.462 1.00 96.56 96 ASP A C 1
ATOM 812 O O . ASP A 1 96 ? 1.267 2.917 17.137 1.00 96.56 96 ASP A O 1
ATOM 816 N N . PHE A 1 97 ? 3.047 1.931 18.110 1.00 97.69 97 PHE A N 1
ATOM 817 C CA . PHE A 1 97 ? 2.348 0.712 18.503 1.00 97.69 97 PHE A CA 1
ATOM 818 C C . PHE A 1 97 ? 1.174 1.006 19.444 1.00 97.69 97 PHE A C 1
ATOM 820 O O . PHE A 1 97 ? 0.054 0.578 19.172 1.00 97.69 97 PHE A O 1
ATOM 827 N N . ALA A 1 98 ? 1.388 1.787 20.507 1.00 97.69 98 ALA A N 1
ATOM 828 C CA . ALA A 1 98 ? 0.341 2.157 21.458 1.00 97.69 98 ALA A CA 1
ATOM 829 C C . ALA A 1 98 ? -0.804 2.925 20.778 1.00 97.69 98 ALA A C 1
ATOM 831 O O . ALA A 1 98 ? -1.978 2.606 20.984 1.00 97.69 98 ALA A O 1
ATOM 832 N N . TRP A 1 99 ? -0.483 3.889 19.907 1.00 97.88 99 TRP A N 1
ATOM 833 C CA . TRP A 1 99 ? -1.509 4.606 19.150 1.00 97.88 99 TRP A CA 1
ATOM 834 C C . TRP A 1 99 ? -2.246 3.697 18.166 1.00 97.88 99 TRP A C 1
ATOM 836 O O . TRP A 1 99 ? -3.468 3.789 18.073 1.00 97.88 99 TRP A O 1
ATOM 846 N N . SER A 1 100 ? -1.553 2.785 17.486 1.00 96.94 100 SER A N 1
ATOM 847 C CA . SER A 1 100 ? -2.193 1.790 16.623 1.00 96.94 100 SER A CA 1
ATOM 848 C C . SER A 1 100 ? -3.139 0.877 17.414 1.00 96.94 100 SER A C 1
ATOM 850 O O . SER A 1 100 ? -4.287 0.682 17.022 1.00 96.94 100 SER A O 1
ATOM 852 N N . MET A 1 101 ? -2.730 0.393 18.590 1.00 97.31 101 MET A N 1
ATOM 853 C CA . MET A 1 101 ? -3.592 -0.440 19.439 1.00 97.31 101 MET A CA 1
ATOM 854 C C . MET A 1 101 ? -4.809 0.325 19.956 1.00 97.31 101 MET A C 1
ATOM 856 O O . MET A 1 101 ? -5.904 -0.234 20.012 1.00 97.31 101 MET A O 1
ATOM 860 N N . SER A 1 102 ? -4.665 1.619 20.251 1.00 97.88 102 SER A N 1
ATOM 861 C CA . SER A 1 102 ? -5.801 2.455 20.648 1.00 97.88 102 SER A CA 1
ATOM 862 C C . SER A 1 102 ? -6.870 2.580 19.549 1.00 97.88 102 SER A C 1
ATOM 864 O O . SER A 1 102 ? -8.053 2.672 19.874 1.00 97.88 102 SER A O 1
ATOM 866 N N . TYR A 1 103 ? -6.490 2.516 18.263 1.00 97.62 103 TYR A N 1
ATOM 867 C CA . TYR A 1 103 ? -7.446 2.451 17.153 1.00 97.62 103 TYR A CA 1
ATOM 868 C C . TYR A 1 103 ? -8.278 1.166 17.214 1.00 97.62 103 TYR A C 1
ATOM 870 O O . TYR A 1 103 ? -9.506 1.245 17.182 1.00 97.62 103 TYR A O 1
ATOM 878 N N . TYR A 1 104 ? -7.629 0.001 17.340 1.00 97.06 104 TYR A N 1
ATOM 879 C CA . TYR A 1 104 ? -8.333 -1.286 17.388 1.00 97.06 104 TYR A CA 1
ATOM 880 C C . TYR A 1 104 ? -9.186 -1.414 18.648 1.00 97.06 104 TYR A C 1
ATOM 882 O O . TYR A 1 104 ? -10.327 -1.854 18.555 1.00 97.06 104 TYR A O 1
ATOM 890 N N . LEU A 1 105 ? -8.685 -0.961 19.802 1.00 98.00 105 LEU A N 1
ATOM 891 C CA . LEU A 1 105 ? -9.459 -0.931 21.041 1.00 98.00 105 LEU A CA 1
ATOM 892 C C . LEU A 1 105 ? -10.732 -0.099 20.868 1.00 98.00 105 LEU A C 1
ATOM 894 O O . LEU A 1 105 ? -11.820 -0.604 21.122 1.00 98.00 105 LEU A O 1
ATOM 898 N N . ARG A 1 106 ? -10.605 1.141 20.375 1.00 97.81 106 ARG A N 1
ATOM 899 C CA . ARG A 1 106 ? -11.746 2.029 20.105 1.00 97.81 106 ARG A CA 1
ATOM 900 C C . ARG A 1 106 ? -12.718 1.423 19.094 1.00 97.81 106 ARG A C 1
ATOM 902 O O . ARG A 1 106 ? -13.925 1.532 19.267 1.00 97.81 106 ARG A O 1
ATOM 909 N N . TYR A 1 107 ? -12.203 0.807 18.031 1.00 98.06 107 TYR A N 1
ATOM 910 C CA . TYR A 1 107 ? -13.026 0.155 17.018 1.00 98.06 107 TYR A CA 1
ATOM 911 C C . TYR A 1 107 ? -13.844 -0.986 17.637 1.00 98.06 107 TYR A C 1
ATOM 913 O O . TYR A 1 107 ? -15.065 -1.009 17.517 1.00 98.06 107 TYR A O 1
ATOM 921 N N . PHE A 1 108 ? -13.199 -1.907 18.351 1.00 98.25 108 PHE A N 1
ATOM 922 C CA . PHE A 1 108 ? -13.889 -3.055 18.929 1.00 98.25 108 PHE A CA 1
ATOM 923 C C . PHE A 1 108 ? -14.848 -2.659 20.053 1.00 98.25 108 PHE A C 1
ATOM 925 O O . PHE A 1 108 ? -15.957 -3.183 20.093 1.00 98.25 108 PHE A O 1
ATOM 932 N N . THR A 1 109 ? -14.497 -1.704 20.919 1.00 98.06 109 THR A N 1
ATOM 933 C CA . THR A 1 109 ? -15.431 -1.225 21.953 1.00 98.06 109 THR A CA 1
ATOM 934 C C . THR A 1 109 ? -16.665 -0.564 21.348 1.00 98.06 109 THR A C 1
ATOM 936 O O . THR A 1 109 ? -17.761 -0.724 21.878 1.00 98.06 109 THR A O 1
ATOM 939 N N . MET A 1 110 ? -16.503 0.136 20.223 1.00 97.94 110 MET A N 1
ATOM 940 C CA . MET A 1 110 ? -17.601 0.784 19.518 1.00 97.94 110 MET A CA 1
ATOM 941 C C . MET A 1 110 ? -18.480 -0.215 18.763 1.00 97.94 110 MET A C 1
ATOM 943 O O . MET A 1 110 ? -19.693 -0.089 18.831 1.00 97.94 110 MET A O 1
ATOM 947 N N . TYR A 1 111 ? -17.908 -1.187 18.046 1.00 98.06 111 TYR A N 1
ATOM 948 C CA . TYR A 1 111 ? -18.661 -2.013 17.092 1.00 98.06 111 TYR A CA 1
ATOM 949 C C . TYR A 1 111 ? -19.117 -3.377 17.628 1.00 98.06 111 TYR A C 1
ATOM 951 O O . TYR A 1 111 ? -20.141 -3.885 17.163 1.00 98.06 111 TYR A O 1
ATOM 959 N N . ILE A 1 112 ? -18.445 -3.946 18.639 1.00 98.50 112 ILE A N 1
ATOM 960 C CA . ILE A 1 112 ? -18.853 -5.232 19.237 1.00 98.50 112 ILE A CA 1
ATOM 961 C C . ILE A 1 112 ? -20.291 -5.196 19.780 1.00 98.50 112 ILE A C 1
ATOM 963 O O . ILE A 1 112 ? -21.014 -6.158 19.521 1.00 98.50 112 ILE A O 1
ATOM 967 N N . PRO A 1 113 ? -20.759 -4.134 20.468 1.00 98.38 113 PRO A N 1
ATOM 968 C CA . PRO A 1 113 ? -22.142 -4.070 20.947 1.00 98.38 113 PRO A CA 1
ATOM 969 C C . PRO A 1 113 ? -23.202 -4.133 19.837 1.00 98.38 113 PRO A C 1
ATOM 971 O O . PRO A 1 113 ? -24.317 -4.572 20.095 1.00 98.38 1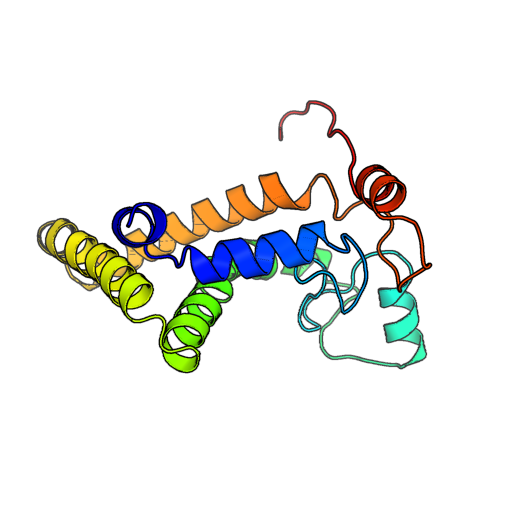13 PRO A O 1
ATOM 974 N N . PHE A 1 114 ? -22.865 -3.714 18.611 1.00 98.00 114 PHE A N 1
ATOM 975 C CA . PHE A 1 114 ? -23.805 -3.673 17.486 1.00 98.00 114 PHE A CA 1
ATOM 976 C C . PHE A 1 114 ? -23.740 -4.924 16.606 1.00 98.00 114 PHE A C 1
ATOM 978 O O . PHE A 1 114 ? -24.772 -5.411 16.156 1.00 98.00 114 PHE A O 1
ATOM 985 N N . TYR A 1 115 ? -22.537 -5.445 16.352 1.00 97.69 115 TYR A N 1
ATOM 986 C CA . TYR A 1 115 ? -22.307 -6.504 15.360 1.00 97.69 115 TYR A CA 1
ATOM 987 C C . TYR A 1 115 ? -21.784 -7.814 15.969 1.00 97.69 115 TYR A C 1
ATOM 989 O O . TYR A 1 115 ? -21.532 -8.785 15.254 1.00 97.69 115 TYR A O 1
ATOM 997 N N . GLY A 1 116 ? -21.570 -7.856 17.287 1.00 98.06 116 GLY A N 1
ATOM 998 C CA . GLY A 1 116 ? -20.815 -8.918 17.943 1.00 98.06 116 GLY A CA 1
ATOM 999 C C . GLY A 1 116 ? -19.336 -8.916 17.538 1.00 98.06 116 GLY A C 1
ATOM 1000 O O . GLY A 1 116 ? -18.880 -8.125 16.705 1.00 98.06 116 GLY A O 1
ATOM 1001 N N . PHE A 1 117 ? -18.558 -9.824 18.127 1.00 97.62 117 PHE A N 1
ATOM 1002 C CA . PHE A 1 117 ? -17.126 -9.942 17.831 1.00 97.62 117 PHE A CA 1
ATOM 1003 C C . PHE A 1 117 ? -16.864 -10.317 16.365 1.00 97.62 117 PHE A C 1
ATOM 1005 O O . PHE A 1 117 ? -16.127 -9.621 15.668 1.00 97.62 117 PHE A O 1
ATOM 1012 N N . LEU A 1 118 ? -17.527 -11.369 15.870 1.00 98.00 118 LEU A N 1
ATOM 1013 C CA . LEU A 1 118 ? -17.357 -11.840 14.492 1.00 98.00 118 LEU A CA 1
ATOM 1014 C C . LEU A 1 118 ? -17.839 -10.812 13.462 1.00 98.00 118 LEU A C 1
ATOM 1016 O O . LEU A 1 118 ? -17.127 -10.550 12.495 1.00 98.00 118 LEU A O 1
ATOM 1020 N N . GLY A 1 119 ? -18.996 -10.176 13.678 1.00 98.31 119 GLY A N 1
ATOM 1021 C CA . GLY A 1 119 ? -19.495 -9.152 12.757 1.00 98.31 119 GLY A CA 1
ATOM 1022 C C . GLY A 1 119 ? -18.597 -7.915 12.713 1.00 98.31 119 GLY A C 1
ATOM 1023 O O . GLY A 1 119 ? -18.365 -7.365 11.640 1.00 98.31 119 GLY A O 1
ATOM 1024 N N . SER A 1 120 ? -17.992 -7.533 13.843 1.00 98.06 120 SER A N 1
ATOM 1025 C CA . SER A 1 120 ? -17.013 -6.438 13.883 1.00 98.06 120 SER A CA 1
ATOM 1026 C C . SER A 1 120 ? -15.746 -6.755 13.083 1.00 98.06 120 SER A C 1
ATOM 1028 O O . SER A 1 120 ? -15.213 -5.859 12.426 1.00 98.06 120 SER A O 1
ATOM 1030 N N . ILE A 1 121 ? -15.275 -8.011 13.111 1.00 97.56 121 ILE A N 1
ATOM 1031 C CA . ILE A 1 121 ? -14.149 -8.480 12.284 1.00 97.56 121 ILE A CA 1
ATOM 1032 C C . ILE A 1 121 ? -14.517 -8.419 10.800 1.00 97.56 121 ILE A C 1
ATOM 1034 O O . ILE A 1 121 ? -13.767 -7.856 10.006 1.00 97.56 121 ILE A O 1
ATOM 1038 N N . VAL A 1 122 ? -15.686 -8.940 10.422 1.00 97.81 122 VAL A N 1
ATOM 1039 C CA . VAL A 1 122 ? -16.153 -8.893 9.027 1.00 97.81 122 VAL A CA 1
ATOM 1040 C C . VAL A 1 122 ? -16.237 -7.449 8.531 1.00 97.81 122 VAL A C 1
ATOM 1042 O O . VAL A 1 122 ? -15.756 -7.149 7.440 1.00 97.81 122 VAL A O 1
ATOM 1045 N N . LEU A 1 123 ? -16.775 -6.540 9.349 1.00 97.69 123 LEU A N 1
ATOM 1046 C CA . LEU A 1 123 ? -16.897 -5.128 9.002 1.00 97.69 123 LEU A CA 1
ATOM 1047 C C . LEU A 1 123 ? -15.531 -4.463 8.773 1.00 97.69 123 LEU A C 1
ATOM 1049 O O . LEU A 1 123 ? -15.347 -3.808 7.747 1.00 97.69 123 LEU A O 1
ATOM 1053 N N . ILE A 1 124 ? -14.553 -4.649 9.671 1.00 96.25 124 ILE A N 1
ATOM 1054 C CA . ILE A 1 124 ? -13.228 -4.030 9.489 1.00 96.25 124 ILE A CA 1
ATOM 1055 C C . ILE A 1 124 ? -12.519 -4.623 8.277 1.00 96.25 124 ILE A C 1
ATOM 1057 O O . ILE A 1 124 ? -11.933 -3.875 7.498 1.00 96.25 124 ILE A O 1
ATOM 1061 N N . SER A 1 125 ? -12.613 -5.938 8.069 1.00 95.38 125 SER A N 1
ATOM 1062 C CA . SER A 1 125 ? -12.047 -6.600 6.895 1.00 95.38 125 SER A CA 1
ATOM 1063 C C . SER A 1 125 ? -12.653 -6.061 5.601 1.00 95.38 125 SER A C 1
ATOM 1065 O O . SER A 1 125 ? -11.912 -5.757 4.670 1.00 95.38 125 SER A O 1
ATOM 1067 N N . PHE A 1 126 ? -13.973 -5.869 5.552 1.00 95.94 126 PHE A N 1
ATOM 1068 C CA . PHE A 1 126 ? -14.658 -5.319 4.384 1.00 95.94 126 PHE A CA 1
ATOM 1069 C C . PHE A 1 126 ? -14.257 -3.865 4.100 1.00 95.94 126 PHE A C 1
ATOM 1071 O O . PHE A 1 126 ? -13.921 -3.524 2.967 1.00 95.94 126 PHE A O 1
ATOM 1078 N N . VAL A 1 127 ? -14.203 -3.010 5.126 1.00 96.06 127 VAL A N 1
ATOM 1079 C CA . VAL A 1 127 ? -13.752 -1.616 4.964 1.00 96.06 127 VAL A CA 1
ATOM 1080 C C . VAL A 1 127 ? -12.304 -1.561 4.469 1.00 96.06 127 VAL A C 1
ATOM 1082 O O . VAL A 1 127 ? -11.995 -0.796 3.557 1.00 96.06 127 VAL A O 1
ATOM 1085 N N . ARG A 1 128 ? -11.414 -2.400 5.018 1.00 95.56 128 ARG A N 1
ATOM 1086 C CA . ARG A 1 128 ? -10.006 -2.471 4.593 1.00 95.56 128 ARG A CA 1
ATOM 1087 C C . ARG A 1 128 ? -9.848 -3.023 3.183 1.00 95.56 128 ARG A C 1
ATOM 1089 O O . ARG A 1 128 ? -8.969 -2.571 2.458 1.00 95.56 128 ARG A O 1
ATOM 1096 N N . PHE A 1 129 ? -10.710 -3.949 2.772 1.00 94.88 129 PHE A N 1
ATOM 1097 C CA . PHE A 1 129 ? -10.770 -4.438 1.399 1.00 94.88 129 PHE A CA 1
ATOM 1098 C C . PHE A 1 129 ? -11.105 -3.306 0.416 1.00 94.88 129 PHE A C 1
ATOM 1100 O O . PHE A 1 129 ? -10.384 -3.130 -0.569 1.00 94.88 129 PHE A O 1
ATOM 1107 N N . LEU A 1 130 ? -12.139 -2.504 0.697 1.00 94.94 130 LEU A N 1
ATOM 1108 C CA . LEU A 1 130 ? -12.516 -1.364 -0.150 1.00 94.94 130 LEU A CA 1
ATOM 1109 C C . LEU A 1 130 ? -11.414 -0.300 -0.196 1.00 94.94 130 LEU A C 1
ATOM 1111 O O . LEU A 1 130 ? -11.047 0.170 -1.272 1.00 94.94 130 LEU A O 1
ATOM 1115 N N . GLU A 1 131 ? -10.847 0.033 0.965 1.00 95.38 131 GLU A N 1
ATOM 1116 C CA . GLU A 1 131 ? -9.725 0.967 1.071 1.00 95.38 131 GLU A CA 1
ATOM 1117 C C . GLU A 1 131 ? -8.536 0.512 0.222 1.00 95.38 131 GLU A C 1
ATOM 1119 O O . GLU A 1 131 ? -7.936 1.322 -0.476 1.00 95.38 131 GLU A O 1
ATOM 1124 N N . SER A 1 132 ? -8.207 -0.779 0.255 1.00 95.56 132 SER A N 1
ATOM 1125 C CA . SER A 1 132 ? -7.077 -1.339 -0.485 1.00 95.56 132 SER A CA 1
ATOM 1126 C C . SER A 1 132 ? -7.250 -1.227 -2.000 1.00 95.56 132 SER A C 1
ATOM 1128 O O . SER A 1 132 ? -6.297 -0.891 -2.699 1.00 95.56 132 SER A O 1
ATOM 1130 N N . HIS A 1 133 ? -8.471 -1.427 -2.510 1.00 93.06 133 HIS A N 1
ATOM 1131 C CA . HIS A 1 133 ? -8.771 -1.231 -3.932 1.00 93.06 133 HIS A CA 1
ATOM 1132 C C . HIS A 1 133 ? -8.594 0.220 -4.350 1.00 93.06 133 HIS A C 1
ATOM 1134 O O . HIS A 1 133 ? -7.873 0.506 -5.304 1.00 93.06 133 HIS A O 1
ATOM 1140 N N . TRP A 1 134 ? -9.217 1.132 -3.604 1.00 92.38 134 TRP A N 1
ATOM 1141 C CA . TRP A 1 134 ? -9.093 2.561 -3.857 1.00 92.38 134 TRP A CA 1
ATOM 1142 C C . TRP A 1 134 ? -7.634 3.026 -3.766 1.00 92.38 134 TRP A C 1
ATOM 1144 O O . TRP A 1 134 ? -7.166 3.762 -4.629 1.00 92.38 134 TRP A O 1
ATOM 1154 N N . PHE A 1 135 ? -6.889 2.551 -2.766 1.00 93.31 135 PHE A N 1
ATOM 1155 C CA . PHE A 1 135 ? -5.493 2.920 -2.564 1.00 93.31 135 PHE A CA 1
ATOM 1156 C C . PHE A 1 135 ? -4.605 2.463 -3.720 1.00 93.31 135 PHE A C 1
ATOM 1158 O O . PHE A 1 135 ? -3.829 3.266 -4.234 1.00 93.31 135 PHE A O 1
ATOM 1165 N N . VAL A 1 136 ? -4.725 1.204 -4.158 1.00 91.12 136 VAL A N 1
ATOM 1166 C CA . VAL A 1 136 ? -3.967 0.710 -5.318 1.00 91.12 136 VAL A CA 1
ATOM 1167 C C . VAL A 1 136 ? -4.326 1.505 -6.562 1.00 91.12 136 VAL A C 1
ATOM 1169 O O . VAL A 1 136 ? -3.428 1.934 -7.277 1.00 91.12 136 VAL A O 1
ATOM 1172 N N . TRP A 1 137 ? -5.615 1.761 -6.788 1.00 87.75 137 TRP A N 1
ATOM 1173 C CA . TRP A 1 137 ? -6.064 2.544 -7.932 1.00 87.75 137 TRP A CA 1
ATOM 1174 C C . TRP A 1 137 ? -5.413 3.930 -7.949 1.00 87.75 137 TRP A C 1
ATOM 1176 O O . TRP A 1 137 ? -4.698 4.253 -8.890 1.00 87.75 137 TRP A O 1
ATOM 1186 N N . VAL A 1 138 ? -5.572 4.711 -6.877 1.00 88.19 138 VAL A N 1
ATOM 1187 C CA . VAL A 1 138 ? -5.086 6.099 -6.793 1.00 88.19 138 VAL A CA 1
ATOM 1188 C C . VAL A 1 138 ? -3.565 6.204 -6.809 1.00 88.19 138 VAL A C 1
ATOM 1190 O O . VAL A 1 138 ? -3.030 7.141 -7.394 1.00 88.19 138 VAL A O 1
ATOM 1193 N N . THR A 1 139 ? -2.859 5.278 -6.160 1.00 88.31 139 THR A N 1
ATOM 1194 C CA . THR A 1 139 ? -1.406 5.417 -5.978 1.00 88.31 139 THR A CA 1
ATOM 1195 C C . THR A 1 139 ? -0.582 4.763 -7.070 1.00 88.31 139 THR A C 1
ATOM 1197 O O . THR A 1 139 ? 0.545 5.188 -7.265 1.00 88.31 139 THR A O 1
ATOM 1200 N N . GLN A 1 140 ? -1.103 3.744 -7.760 1.00 88.75 140 GLN A N 1
ATOM 1201 C CA . GLN A 1 140 ? -0.307 2.958 -8.706 1.00 88.75 140 GLN A CA 1
ATOM 1202 C C . GLN A 1 140 ? -0.546 3.345 -10.173 1.00 88.75 140 GLN A C 1
ATOM 1204 O O . GLN A 1 140 ? 0.329 3.126 -11.012 1.00 88.75 140 GLN A O 1
ATOM 1209 N N . MET A 1 141 ? -1.707 3.932 -10.502 1.00 87.44 141 MET A N 1
ATOM 1210 C CA . MET A 1 141 ? -2.115 4.210 -11.890 1.00 87.44 141 MET A CA 1
ATOM 1211 C C . MET A 1 141 ? -1.179 5.159 -12.655 1.00 87.44 141 MET A C 1
ATOM 1213 O O . MET A 1 141 ? -1.120 5.097 -13.878 1.00 87.44 141 MET A O 1
ATOM 1217 N N . ASN A 1 142 ? -0.459 6.032 -11.950 1.00 87.62 142 ASN A N 1
ATOM 1218 C CA . ASN A 1 142 ? 0.388 7.067 -12.542 1.00 87.62 142 ASN A CA 1
ATOM 1219 C C . ASN A 1 142 ? 1.844 6.625 -12.755 1.00 87.62 142 ASN A C 1
ATOM 1221 O O . ASN A 1 142 ? 2.549 7.271 -13.523 1.00 87.62 142 ASN A O 1
ATOM 1225 N N . HIS A 1 143 ? 2.314 5.570 -12.080 1.00 90.56 143 HIS A N 1
ATOM 1226 C CA . HIS A 1 143 ? 3.730 5.188 -12.118 1.00 90.56 143 HIS A CA 1
ATOM 1227 C C . HIS A 1 143 ? 3.976 3.739 -12.545 1.00 90.56 143 HIS A C 1
ATOM 1229 O O . HIS A 1 143 ? 4.973 3.493 -13.218 1.00 90.56 143 HIS A O 1
ATOM 1235 N N . ILE A 1 144 ? 3.076 2.783 -12.266 1.00 91.81 144 ILE A N 1
ATOM 1236 C CA . ILE A 1 144 ? 3.234 1.404 -12.773 1.00 91.81 144 ILE A CA 1
ATOM 1237 C C . ILE A 1 144 ? 3.332 1.345 -14.311 1.00 91.81 144 ILE A C 1
ATOM 1239 O O . ILE A 1 144 ? 4.127 0.545 -14.806 1.00 91.81 144 ILE A O 1
ATOM 1243 N N . PRO A 1 145 ? 2.573 2.150 -15.088 1.00 92.00 145 PRO A N 1
ATOM 1244 C CA . PRO A 1 145 ? 2.691 2.150 -16.549 1.00 92.00 145 PRO A CA 1
ATOM 1245 C C . PRO A 1 145 ? 3.996 2.754 -17.087 1.00 92.00 145 PRO A C 1
ATOM 1247 O O . PRO A 1 145 ? 4.270 2.635 -18.280 1.00 92.00 145 PRO A O 1
ATOM 1250 N N . MET A 1 146 ? 4.768 3.442 -16.245 1.00 94.75 146 MET A N 1
ATOM 1251 C CA . MET A 1 146 ? 6.009 4.103 -16.646 1.00 94.75 146 MET A CA 1
ATOM 1252 C C . MET A 1 146 ? 7.177 3.109 -16.701 1.00 94.75 146 MET A C 1
ATOM 1254 O O . MET A 1 146 ? 7.052 1.965 -16.274 1.00 94.75 146 MET A O 1
ATOM 1258 N N . ASP A 1 147 ? 8.332 3.532 -17.228 1.00 94.81 147 ASP A N 1
ATOM 1259 C CA . ASP A 1 147 ? 9.529 2.678 -17.322 1.00 94.81 147 ASP A CA 1
ATOM 1260 C C . ASP A 1 147 ? 9.932 2.175 -15.925 1.00 94.81 147 ASP A C 1
ATOM 1262 O O . ASP A 1 147 ? 10.254 2.979 -15.047 1.00 94.81 147 ASP A O 1
ATOM 1266 N N . ILE A 1 148 ? 9.902 0.853 -15.725 1.00 96.25 148 ILE A N 1
ATOM 1267 C CA . ILE A 1 148 ? 10.385 0.173 -14.518 1.00 96.25 148 ILE A CA 1
ATOM 1268 C C . ILE A 1 148 ? 11.567 -0.693 -14.923 1.00 96.25 148 ILE A C 1
ATOM 1270 O O . ILE A 1 148 ? 11.430 -1.632 -15.710 1.00 96.25 148 ILE A O 1
ATOM 1274 N N . ASP A 1 149 ? 12.736 -0.395 -14.367 1.00 94.94 149 ASP A N 1
ATOM 1275 C CA . ASP A 1 149 ? 13.958 -1.102 -14.728 1.00 94.94 149 ASP A CA 1
ATOM 1276 C C . ASP A 1 149 ? 14.991 -1.080 -13.594 1.00 94.94 149 ASP A C 1
ATOM 1278 O O . ASP A 1 149 ? 14.758 -0.588 -12.489 1.00 94.94 149 ASP A O 1
ATOM 1282 N N . ARG A 1 150 ? 16.168 -1.653 -13.839 1.00 93.69 150 ARG A N 1
ATOM 1283 C CA . ARG A 1 150 ? 17.320 -1.497 -12.946 1.00 93.69 150 ARG A CA 1
ATOM 1284 C C . ARG A 1 150 ? 17.866 -0.070 -13.006 1.00 93.69 150 ARG A C 1
ATOM 1286 O O . ARG A 1 150 ? 17.605 0.685 -13.935 1.00 93.69 150 ARG A O 1
ATOM 1293 N N . GLU A 1 151 ? 18.652 0.293 -11.996 1.00 93.94 151 GLU A N 1
ATOM 1294 C CA . GLU A 1 151 ? 19.254 1.624 -11.874 1.00 93.94 151 GLU A CA 1
ATOM 1295 C C . GLU A 1 151 ? 20.046 2.016 -13.136 1.00 93.94 151 GLU A C 1
ATOM 1297 O O . GLU A 1 151 ? 21.008 1.344 -13.503 1.00 93.94 151 GLU A O 1
ATOM 1302 N N . LYS A 1 152 ? 19.659 3.144 -13.746 1.00 93.19 152 LYS A N 1
ATOM 1303 C CA . LYS A 1 152 ? 20.324 3.761 -14.911 1.00 93.19 152 LYS A CA 1
ATOM 1304 C C . LYS A 1 152 ? 21.186 4.976 -14.526 1.00 93.19 152 LYS A C 1
ATOM 1306 O O . LYS A 1 152 ? 21.665 5.680 -15.405 1.00 93.19 152 LYS A O 1
ATOM 1311 N N . HIS A 1 153 ? 21.356 5.244 -13.227 1.00 94.12 153 HIS A N 1
ATOM 1312 C CA . HIS A 1 153 ? 22.123 6.365 -12.668 1.00 94.12 153 HIS A CA 1
ATOM 1313 C C . HIS A 1 153 ? 21.652 7.748 -13.144 1.00 94.12 153 HIS A C 1
ATOM 1315 O O . HIS A 1 153 ? 22.448 8.677 -13.262 1.00 94.12 153 HIS A O 1
ATOM 1321 N N . ARG A 1 154 ? 20.344 7.892 -13.388 1.00 93.62 154 ARG A N 1
ATOM 1322 C CA . ARG A 1 154 ? 19.724 9.191 -13.681 1.00 93.62 154 ARG A CA 1
ATOM 1323 C C . ARG A 1 154 ? 19.756 10.085 -12.437 1.00 93.62 154 ARG A C 1
ATOM 1325 O O . ARG A 1 154 ? 19.730 9.588 -11.304 1.00 93.62 154 ARG A O 1
ATOM 1332 N N . ASP A 1 155 ? 19.809 11.398 -12.652 1.00 96.12 155 ASP A N 1
ATOM 1333 C CA . ASP A 1 155 ? 19.656 12.364 -11.568 1.00 96.12 155 ASP A CA 1
ATOM 1334 C C . ASP A 1 155 ? 18.245 12.285 -10.966 1.00 96.12 155 ASP A C 1
ATOM 1336 O O . ASP A 1 155 ? 17.302 11.790 -11.589 1.00 96.12 155 ASP A O 1
ATOM 1340 N N . TRP A 1 156 ? 18.108 12.760 -9.729 1.00 95.25 156 TRP A N 1
ATOM 1341 C CA . TRP A 1 156 ? 16.870 12.603 -8.973 1.00 95.25 156 TRP A CA 1
ATOM 1342 C C . TRP A 1 156 ? 15.669 13.269 -9.659 1.00 95.25 156 TRP A C 1
ATOM 1344 O O . TRP A 1 156 ? 14.606 12.656 -9.715 1.00 95.25 156 TRP A O 1
ATOM 1354 N N . LEU A 1 157 ? 15.832 14.470 -10.226 1.00 96.12 157 LEU A N 1
ATOM 1355 C CA . LEU A 1 157 ? 14.726 15.206 -10.844 1.00 96.12 157 LEU A CA 1
ATOM 1356 C C . LEU A 1 157 ? 14.243 14.506 -12.119 1.00 96.12 157 LEU A C 1
ATOM 1358 O O . LEU A 1 157 ? 13.042 14.284 -12.279 1.00 96.12 157 LEU A O 1
ATOM 1362 N N . SER A 1 158 ? 15.168 14.093 -12.989 1.00 95.44 158 SER A N 1
ATOM 1363 C CA . SER A 1 158 ? 14.828 13.343 -14.205 1.00 95.44 158 SER A CA 1
ATOM 1364 C C . SER A 1 158 ? 14.141 12.016 -13.891 1.00 95.44 158 SER A C 1
ATOM 1366 O O . SER A 1 158 ? 13.246 11.598 -14.624 1.00 95.44 158 SER A O 1
ATOM 1368 N N . MET A 1 159 ? 14.533 11.344 -12.801 1.00 94.62 159 MET A N 1
ATOM 1369 C CA . MET A 1 159 ? 13.849 10.133 -12.347 1.00 94.62 159 MET A CA 1
ATOM 1370 C C . MET A 1 159 ? 12.402 10.405 -11.935 1.00 94.62 159 MET A C 1
ATOM 1372 O O . MET A 1 159 ? 11.526 9.660 -12.363 1.00 94.62 159 MET A O 1
ATOM 1376 N N . GLN A 1 160 ? 12.138 11.461 -11.154 1.00 93.81 160 GLN A N 1
ATOM 1377 C CA . GLN A 1 160 ? 10.765 11.795 -10.747 1.00 93.81 160 GLN A CA 1
ATOM 1378 C C . GLN A 1 160 ? 9.869 12.058 -11.960 1.00 93.81 160 GLN A C 1
ATOM 1380 O O . GLN A 1 160 ? 8.755 11.550 -12.023 1.00 93.81 160 GLN A O 1
ATOM 1385 N N . LEU A 1 161 ? 10.367 12.825 -12.936 1.00 93.62 161 LEU A N 1
ATOM 1386 C CA . LEU A 1 161 ? 9.605 13.175 -14.135 1.00 93.62 161 LEU A CA 1
ATOM 1387 C C . LEU A 1 161 ? 9.344 11.966 -15.040 1.00 93.62 161 LEU A C 1
ATOM 1389 O O . LEU A 1 161 ? 8.272 11.862 -15.623 1.00 93.62 161 LEU A O 1
ATOM 1393 N N . ALA A 1 162 ? 10.307 11.050 -15.156 1.00 93.62 162 ALA A N 1
ATOM 1394 C CA . ALA A 1 162 ? 10.165 9.865 -15.999 1.00 93.62 162 ALA A CA 1
ATOM 1395 C C . ALA A 1 162 ? 9.295 8.763 -15.373 1.00 93.62 162 ALA A C 1
ATOM 1397 O O . ALA A 1 162 ? 8.815 7.896 -16.098 1.00 93.62 162 ALA A O 1
ATOM 1398 N N . ALA A 1 163 ? 9.127 8.768 -14.049 1.00 93.06 163 ALA A N 1
ATOM 1399 C CA . ALA A 1 163 ? 8.398 7.737 -13.316 1.00 93.06 163 ALA A CA 1
ATOM 1400 C C . ALA A 1 163 ? 6.921 8.082 -13.075 1.00 93.06 163 ALA A C 1
ATOM 1402 O O . ALA A 1 163 ? 6.238 7.320 -12.408 1.00 93.06 163 ALA A O 1
ATOM 1403 N N . THR A 1 164 ? 6.407 9.200 -13.593 1.00 91.69 164 THR A N 1
ATOM 1404 C CA . THR A 1 164 ? 5.006 9.597 -13.400 1.00 91.69 164 THR A CA 1
ATOM 1405 C C . THR A 1 164 ? 4.356 10.004 -14.717 1.00 91.69 164 THR A C 1
ATOM 1407 O O . THR A 1 164 ? 5.005 10.586 -15.587 1.00 91.69 164 THR A O 1
ATOM 1410 N N . CYS A 1 165 ? 3.063 9.735 -14.857 1.00 91.25 165 CYS A N 1
ATOM 1411 C CA . CYS A 1 165 ? 2.224 10.274 -15.916 1.00 91.25 165 CYS A CA 1
ATOM 1412 C C . CYS A 1 165 ? 0.947 10.899 -15.356 1.00 91.25 165 CYS A C 1
ATOM 1414 O O . CYS A 1 165 ? 0.439 10.526 -14.296 1.00 91.25 165 CYS A O 1
ATOM 1416 N N . ASN A 1 166 ? 0.408 11.858 -16.109 1.00 88.94 166 ASN A N 1
ATOM 1417 C CA . ASN A 1 166 ? -0.958 12.308 -15.895 1.00 88.94 166 ASN A CA 1
ATOM 1418 C C . ASN A 1 166 ? -1.903 11.258 -16.469 1.00 88.94 166 ASN A C 1
ATOM 1420 O O . ASN A 1 166 ? -1.720 10.813 -17.603 1.00 88.94 166 ASN A O 1
ATOM 1424 N N . VAL A 1 16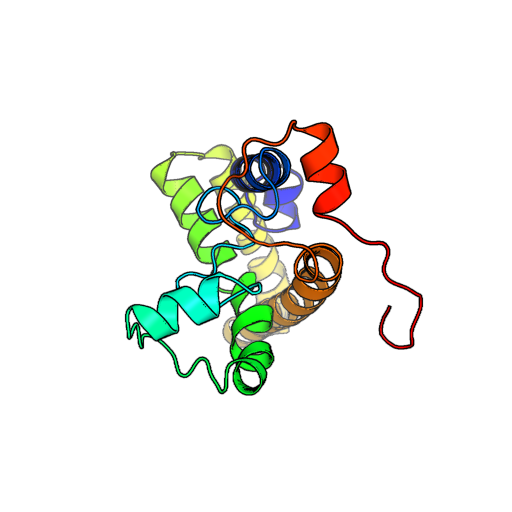7 ? -2.922 10.896 -15.699 1.00 85.00 167 VAL A N 1
ATOM 1425 C CA . VAL A 1 167 ? -3.969 9.993 -16.170 1.00 85.00 167 VAL A CA 1
ATOM 1426 C C . VAL A 1 167 ? -5.089 10.835 -16.772 1.00 85.00 167 VAL A C 1
ATOM 1428 O O . VAL A 1 167 ? -5.592 11.753 -16.125 1.00 85.00 167 VAL A O 1
ATOM 1431 N N . GLU A 1 168 ? -5.453 10.551 -18.021 1.00 87.25 168 GLU A N 1
ATOM 1432 C CA . GLU A 1 168 ? -6.576 11.214 -18.688 1.00 87.25 168 GLU A CA 1
ATOM 1433 C C . GLU A 1 168 ? -7.901 10.848 -18.009 1.00 87.25 168 GLU A C 1
ATOM 1435 O O . GLU A 1 168 ? -8.056 9.734 -17.508 1.00 87.25 168 GLU A O 1
ATOM 1440 N N . GLN A 1 169 ? -8.851 11.786 -17.985 1.00 86.81 169 GLN A N 1
ATOM 1441 C CA . GLN A 1 169 ? -10.164 11.574 -17.374 1.00 86.81 169 GLN A CA 1
ATOM 1442 C C . GLN A 1 169 ? -10.942 10.474 -18.109 1.00 86.81 169 GLN A C 1
ATOM 1444 O O . GLN A 1 169 ? -11.022 10.465 -19.339 1.00 86.81 169 GLN A O 1
ATOM 1449 N N . SER A 1 170 ? -11.578 9.578 -17.357 1.00 84.38 170 SER A N 1
ATOM 1450 C CA . SER A 1 170 ? -12.377 8.475 -17.890 1.00 84.38 170 SER A CA 1
ATOM 1451 C C . SER A 1 170 ? -13.531 8.131 -16.945 1.00 84.38 170 SER A C 1
ATOM 1453 O O . SER A 1 170 ? -13.683 8.705 -15.875 1.00 84.38 170 SER A O 1
ATOM 1455 N N . ALA A 1 171 ? -14.364 7.149 -17.298 1.00 82.38 171 ALA A N 1
ATOM 1456 C CA . ALA A 1 171 ? -15.391 6.652 -16.376 1.00 82.38 171 ALA A CA 1
ATOM 1457 C C . ALA A 1 171 ? -14.807 6.023 -15.089 1.00 82.38 171 ALA A C 1
ATOM 1459 O O . ALA A 1 171 ? -15.547 5.775 -14.139 1.00 82.38 171 ALA A O 1
ATOM 1460 N N . PHE A 1 172 ? -13.500 5.744 -15.069 1.00 67.00 172 PHE A N 1
ATOM 1461 C CA . PHE A 1 172 ? -12.804 5.087 -13.968 1.00 67.00 172 PHE A CA 1
ATOM 1462 C C . PHE A 1 172 ? -11.942 6.047 -13.120 1.00 67.00 172 PHE A C 1
ATOM 1464 O O . PHE A 1 172 ? -11.382 5.601 -12.117 1.00 67.00 172 PHE A O 1
ATOM 1471 N N . ASN A 1 173 ? -11.827 7.337 -13.476 1.00 69.88 173 ASN A N 1
ATOM 1472 C CA . ASN A 1 173 ? -11.053 8.349 -12.737 1.00 69.88 173 ASN A CA 1
ATOM 1473 C C . ASN A 1 173 ? -11.547 9.788 -12.954 1.00 69.88 173 ASN A C 1
ATOM 1475 O O . ASN A 1 173 ? -11.855 10.169 -14.105 1.00 69.88 173 ASN A O 1
#

Foldseek 3Di:
DCCQQAPLFFPVVCCVLVVQCLQFPLAPPRRPVQPPVPLEAAADPRVVVCVVVVPPPDPHVCSVVCCLVDPQQCVQPPVRNVVRVCCCVVVVVVVSNVSSVNNVVVQCVVPCVPQNPVGSVVVVSVVRRVVSNVCCVVPVVFFRVFHRYHDPPDDSVVSVVRRGDDDDDDPSD

pLDDT: mean 94.23, std 4.09, range [67.0, 98.5]

InterPro domains:
  IPR005804 Fatty acid desaturase domain [PF00487] (3-169)
  IPR012171 Fatty acid desaturase [PTHR19353] (1-173)

Organism: Acipenser gueldenstaedtii (NCBI:txid7902)